Protein AF-A0A960PIX2-F1 (afdb_monomer_lite)

pLDDT: mean 78.88, std 12.8, range [43.94, 97.06]

Sequence (157 aa):
MIGVEVRTVVVGHRVVEIEMGVDDRPHSLGLSVRIDGDKRWSSEEPGWRDIAVGVDEGLFVWSLELRGVVLRSPDDGACSIDSDEDIVVAFRADPGWLLACETSLRLVRGDAELSRLELPDVIEDAHWAGESLLVRCANGMSVRVAVEAGGLEALPG

Radius of gyration: 16.17 Å; chains: 1; bounding box: 39×35×44 Å

Foldseek 3Di:
DFDWDWDWDDEDPKIKIWIWGLDPDQAWIKIWIDIPNHTQDIDIDRNNDDFDADQYPQGWGWGDDV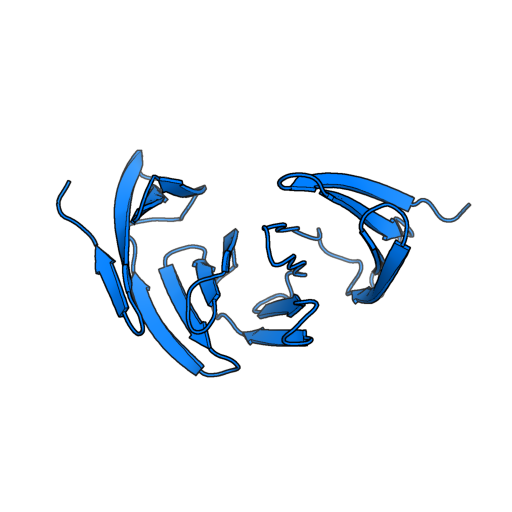FWTWTAGSVPGTAIEGHPFAFPDKDDDPPDIWTDGQFKIFDDHRHDTLEIDGHPAGWPDWDDDDQWIWTAHPVRDIWTWHDDNRYIDTDDD

Structure (mmCIF, N/CA/C/O backbone):
data_AF-A0A960PIX2-F1
#
_entry.id   AF-A0A960PIX2-F1
#
loop_
_atom_site.group_PDB
_atom_site.id
_atom_site.type_symbol
_atom_site.label_atom_id
_atom_site.label_alt_id
_atom_site.label_comp_id
_atom_site.label_asym_id
_atom_site.label_entity_id
_atom_site.label_seq_id
_atom_site.pdbx_PDB_ins_code
_atom_site.Cartn_x
_atom_site.Cartn_y
_atom_site.Cartn_z
_atom_site.occupancy
_atom_site.B_iso_or_equiv
_atom_site.auth_seq_id
_atom_site.auth_comp_id
_atom_site.auth_asym_id
_atom_site.auth_atom_id
_atom_site.pdbx_PDB_model_num
ATOM 1 N N . MET A 1 1 ? 24.025 -11.011 -21.783 1.00 43.94 1 MET A N 1
ATOM 2 C CA . MET A 1 1 ? 23.083 -11.856 -21.025 1.00 43.94 1 MET A CA 1
ATOM 3 C C . MET A 1 1 ? 22.218 -10.865 -20.282 1.00 43.94 1 MET A C 1
ATOM 5 O O . MET A 1 1 ? 22.794 -10.090 -19.533 1.00 43.94 1 MET A O 1
ATOM 9 N N . ILE A 1 2 ? 20.930 -10.773 -20.614 1.00 55.66 2 ILE A N 1
ATOM 10 C CA . ILE A 1 2 ? 19.996 -9.899 -19.892 1.00 55.66 2 ILE A CA 1
ATOM 11 C C . ILE A 1 2 ? 19.885 -10.513 -18.505 1.00 55.66 2 ILE A C 1
ATOM 13 O O . ILE A 1 2 ? 19.511 -11.683 -18.394 1.00 55.66 2 ILE A O 1
ATOM 17 N N . GLY A 1 3 ? 20.349 -9.804 -17.483 1.00 69.69 3 GLY A N 1
ATOM 18 C CA . GLY A 1 3 ? 20.186 -10.297 -16.125 1.00 69.69 3 GLY A CA 1
ATOM 19 C C . GLY A 1 3 ? 18.714 -10.174 -15.748 1.00 69.69 3 GLY A C 1
ATOM 20 O O . GLY A 1 3 ? 18.042 -9.229 -16.154 1.00 69.69 3 GLY A O 1
ATOM 21 N N . VAL A 1 4 ? 18.206 -11.121 -14.972 1.00 78.06 4 VAL A N 1
ATOM 22 C CA . VAL A 1 4 ? 16.859 -11.044 -14.404 1.00 78.06 4 VAL A CA 1
ATOM 23 C C . VAL A 1 4 ? 16.981 -11.326 -12.915 1.00 78.06 4 VAL A C 1
ATOM 25 O O . VAL A 1 4 ? 17.609 -12.311 -12.527 1.00 78.06 4 VAL A O 1
ATOM 28 N N . GLU A 1 5 ? 16.405 -10.461 -12.090 1.00 81.62 5 GLU A N 1
ATOM 29 C CA . GLU A 1 5 ? 16.149 -10.741 -10.681 1.00 81.62 5 GLU A CA 1
ATOM 30 C C . GLU A 1 5 ? 14.758 -11.364 -10.573 1.00 81.62 5 GLU A C 1
ATOM 32 O O . GLU A 1 5 ? 13.798 -10.852 -11.149 1.00 81.62 5 GLU A O 1
ATOM 37 N N . VAL A 1 6 ? 14.646 -12.476 -9.849 1.00 81.94 6 VAL A N 1
ATOM 38 C CA . VAL A 1 6 ? 13.359 -13.120 -9.579 1.00 81.94 6 VAL A CA 1
ATOM 39 C C . VAL A 1 6 ? 13.074 -13.025 -8.094 1.00 81.94 6 VAL A C 1
ATOM 41 O O . VAL A 1 6 ? 13.848 -13.522 -7.276 1.00 81.94 6 VAL A O 1
ATOM 44 N N . ARG A 1 7 ? 11.944 -12.410 -7.751 1.00 80.12 7 ARG A N 1
ATOM 45 C CA . ARG A 1 7 ? 11.384 -12.438 -6.400 1.00 80.12 7 ARG A CA 1
ATOM 46 C C . ARG A 1 7 ? 10.225 -13.421 -6.366 1.00 80.12 7 ARG A C 1
ATOM 48 O O . ARG A 1 7 ? 9.339 -13.366 -7.216 1.00 80.12 7 ARG A O 1
ATOM 55 N N . THR A 1 8 ? 10.231 -14.310 -5.379 1.00 79.31 8 THR A N 1
ATOM 56 C CA . THR A 1 8 ? 9.167 -15.298 -5.178 1.00 79.31 8 THR A CA 1
ATOM 57 C C . THR A 1 8 ? 8.426 -14.978 -3.894 1.00 79.31 8 THR A C 1
ATOM 59 O O . THR A 1 8 ? 9.038 -14.882 -2.831 1.00 79.31 8 THR A O 1
ATOM 62 N N . VAL A 1 9 ? 7.108 -14.844 -3.989 1.00 72.56 9 VAL A N 1
ATOM 63 C CA . VAL A 1 9 ? 6.224 -14.611 -2.848 1.00 72.56 9 VAL A CA 1
ATOM 64 C C . VAL A 1 9 ? 5.159 -15.698 -2.830 1.00 72.56 9 VAL A C 1
ATOM 66 O O . VAL A 1 9 ? 4.566 -16.013 -3.858 1.00 72.56 9 VAL A O 1
ATOM 69 N N . VAL A 1 10 ? 4.925 -16.295 -1.665 1.00 71.75 10 VAL A N 1
ATOM 70 C CA . VAL A 1 10 ? 3.886 -17.314 -1.480 1.00 71.75 10 VAL A CA 1
ATOM 71 C C . VAL A 1 10 ? 2.731 -16.683 -0.719 1.00 71.75 10 VAL A C 1
ATOM 73 O O . VAL A 1 10 ? 2.932 -16.192 0.390 1.00 7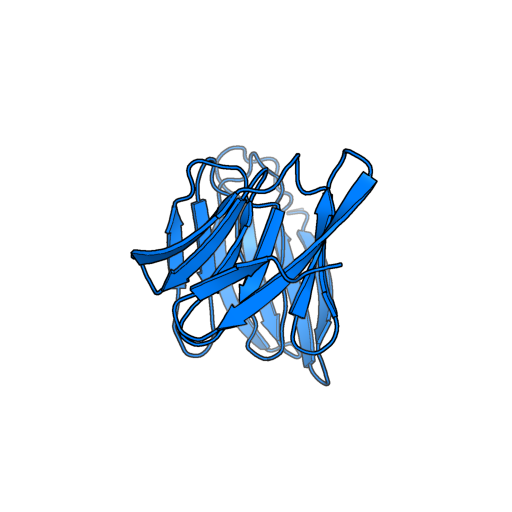1.75 10 VAL A O 1
ATOM 76 N N . VAL A 1 11 ? 1.533 -16.705 -1.303 1.00 70.00 11 VAL A N 1
ATOM 77 C CA . VAL A 1 11 ? 0.311 -16.177 -0.679 1.00 70.00 11 VAL A CA 1
ATOM 78 C C . VAL A 1 11 ? -0.767 -17.246 -0.684 1.00 70.00 11 VAL A C 1
ATOM 80 O O . VAL A 1 11 ? -1.189 -17.729 -1.736 1.00 70.00 11 VAL A O 1
ATOM 83 N N . GLY A 1 12 ? -1.187 -17.655 0.513 1.00 74.62 12 GLY A N 1
ATOM 84 C CA . GLY A 1 12 ? -2.080 -18.792 0.697 1.00 74.62 12 GLY A CA 1
ATOM 85 C C . GLY A 1 12 ? -1.506 -20.060 0.056 1.00 74.62 12 GLY A C 1
ATOM 86 O O . GLY A 1 12 ? -0.514 -20.614 0.523 1.00 74.62 12 GLY A O 1
ATOM 87 N N . HIS A 1 13 ? -2.141 -20.515 -1.026 1.00 78.69 13 HIS A N 1
ATOM 88 C CA . HIS A 1 13 ? -1.750 -21.698 -1.805 1.00 78.69 13 HIS A CA 1
ATOM 89 C C . HIS A 1 13 ? -1.159 -21.352 -3.183 1.00 78.69 13 HIS A C 1
ATOM 91 O O . HIS A 1 13 ? -1.037 -22.236 -4.031 1.00 78.69 13 HIS A O 1
ATOM 97 N N . ARG A 1 14 ? -0.849 -20.075 -3.425 1.00 73.69 14 ARG A N 1
ATOM 98 C CA . ARG A 1 14 ? -0.374 -19.554 -4.708 1.00 73.69 14 ARG A CA 1
ATOM 99 C C . ARG A 1 14 ? 1.092 -19.163 -4.619 1.00 73.69 14 ARG A C 1
ATOM 101 O O . ARG A 1 14 ? 1.532 -18.606 -3.612 1.00 73.69 14 ARG A O 1
ATOM 108 N N . VAL A 1 15 ? 1.831 -19.422 -5.692 1.00 78.19 15 VAL A N 1
ATOM 109 C CA . VAL A 1 15 ? 3.214 -18.969 -5.861 1.00 78.19 15 VAL A CA 1
ATOM 110 C C . VAL A 1 15 ? 3.229 -17.828 -6.861 1.00 78.19 15 VAL A C 1
ATOM 112 O O . VAL A 1 15 ? 2.780 -17.982 -7.993 1.00 78.19 15 VAL A O 1
ATOM 115 N N . VAL A 1 16 ? 3.756 -16.685 -6.447 1.00 75.56 16 VAL A N 1
ATOM 116 C CA . VAL A 1 16 ? 3.894 -15.498 -7.283 1.00 75.56 16 VAL A CA 1
ATOM 117 C C . VAL A 1 16 ? 5.364 -15.283 -7.580 1.00 75.56 16 VAL A C 1
ATOM 119 O O . VAL A 1 16 ? 6.175 -15.122 -6.670 1.00 75.56 16 VAL A O 1
ATOM 122 N N . GLU A 1 17 ? 5.705 -15.279 -8.861 1.00 80.56 17 GLU A N 1
ATOM 123 C CA . GLU A 1 17 ? 7.056 -15.013 -9.342 1.00 80.56 17 GLU A CA 1
ATOM 124 C C . GLU A 1 17 ? 7.072 -13.668 -10.058 1.00 80.56 17 GLU A C 1
ATOM 126 O O . GLU A 1 17 ? 6.288 -13.427 -10.981 1.00 80.56 17 GLU A O 1
ATOM 131 N N . ILE A 1 18 ? 7.972 -12.792 -9.630 1.00 78.81 18 ILE A N 1
ATOM 132 C CA . ILE A 1 18 ? 8.121 -11.443 -10.161 1.00 78.81 18 ILE A CA 1
ATOM 133 C C . ILE A 1 18 ? 9.520 -11.344 -10.728 1.00 78.81 18 ILE A C 1
ATOM 135 O O . ILE A 1 18 ? 10.508 -11.321 -9.997 1.00 78.81 18 ILE A O 1
ATOM 139 N N . GLU A 1 19 ? 9.582 -11.332 -12.050 1.00 84.25 19 GLU A N 1
ATOM 140 C CA . GLU A 1 19 ? 10.809 -11.186 -12.811 1.00 84.25 19 GLU A CA 1
ATOM 141 C C . GLU A 1 19 ? 11.022 -9.715 -13.148 1.00 84.25 19 GLU A C 1
ATOM 143 O O . GLU A 1 19 ? 10.149 -9.075 -13.739 1.00 84.25 19 GLU A O 1
ATOM 148 N N . MET A 1 20 ? 12.196 -9.200 -12.805 1.00 81.31 20 MET A N 1
ATOM 149 C CA . MET A 1 20 ? 12.624 -7.832 -13.073 1.00 81.31 20 MET A CA 1
ATOM 150 C C . MET A 1 20 ? 13.905 -7.875 -13.902 1.00 81.31 20 MET A C 1
ATOM 152 O O . MET A 1 20 ? 14.880 -8.522 -13.519 1.00 81.31 20 MET A O 1
ATOM 156 N N . GLY A 1 21 ? 13.912 -7.226 -15.062 1.00 78.31 21 GLY A N 1
ATOM 157 C CA . GLY A 1 21 ? 15.093 -7.187 -15.924 1.00 78.31 21 GLY A CA 1
ATOM 158 C C . GLY A 1 21 ? 16.180 -6.281 -15.348 1.00 78.31 21 GLY A C 1
ATOM 159 O O . GLY A 1 21 ? 16.044 -5.074 -15.411 1.00 78.31 21 GLY A O 1
ATOM 160 N N . VAL A 1 22 ? 17.301 -6.815 -14.871 1.00 71.12 22 VAL A N 1
ATOM 161 C CA . VAL A 1 22 ? 18.397 -6.011 -14.285 1.00 71.12 22 VAL A CA 1
ATOM 162 C C . VAL A 1 22 ? 19.353 -5.427 -15.335 1.00 71.12 22 VAL A C 1
ATOM 164 O O . VAL A 1 22 ? 20.547 -5.252 -15.092 1.00 71.12 22 VAL A O 1
ATOM 167 N N . ASP A 1 23 ? 18.847 -5.163 -16.538 1.00 69.44 23 ASP A N 1
ATOM 168 C CA . ASP A 1 23 ? 19.605 -4.420 -17.537 1.00 69.44 23 ASP A CA 1
ATOM 169 C C . ASP A 1 23 ? 19.808 -2.990 -17.017 1.00 69.44 23 ASP A C 1
ATOM 171 O O . ASP A 1 23 ? 18.841 -2.327 -16.654 1.00 69.44 23 ASP A O 1
ATOM 175 N N . ASP A 1 24 ? 21.051 -2.499 -17.023 1.00 58.56 24 ASP A N 1
ATOM 176 C CA . ASP A 1 24 ? 21.421 -1.137 -16.601 1.00 58.56 24 ASP A CA 1
ATOM 177 C C . ASP A 1 24 ? 20.967 -0.102 -17.651 1.00 58.56 24 ASP A C 1
ATOM 179 O O . ASP A 1 24 ? 21.753 0.531 -18.362 1.00 58.56 24 ASP A O 1
ATOM 183 N N . ARG A 1 25 ? 19.649 -0.026 -17.857 1.00 64.94 25 ARG A N 1
ATOM 184 C CA . ARG A 1 25 ? 18.983 0.928 -18.734 1.00 64.94 25 ARG A CA 1
ATOM 185 C C . ARG A 1 25 ? 18.242 1.917 -17.846 1.00 64.94 25 ARG A C 1
ATOM 187 O O . ARG A 1 25 ? 17.133 1.620 -17.406 1.00 64.94 25 ARG A O 1
ATOM 194 N N . PRO A 1 26 ? 18.766 3.140 -17.668 1.00 62.03 26 PRO A N 1
ATOM 195 C CA . PRO A 1 26 ? 18.151 4.133 -16.789 1.00 62.03 26 PRO A CA 1
ATOM 196 C C . PRO A 1 26 ? 16.756 4.584 -17.244 1.00 62.03 26 PRO A C 1
ATOM 198 O O . PRO A 1 26 ? 16.126 5.372 -16.557 1.00 62.03 26 PRO A O 1
ATOM 201 N N . HIS A 1 27 ? 16.254 4.127 -18.394 1.00 66.00 27 HIS A N 1
ATOM 202 C CA . HIS A 1 27 ? 14.950 4.520 -18.925 1.00 66.00 27 HIS A CA 1
ATOM 203 C C . HIS A 1 27 ? 13.893 3.413 -18.891 1.00 66.00 27 HIS A C 1
ATOM 205 O O . HIS A 1 27 ? 12.740 3.719 -19.165 1.00 66.00 27 HIS A O 1
ATOM 211 N N . SER A 1 28 ? 14.253 2.154 -18.609 1.00 70.00 28 SER A N 1
ATOM 212 C CA . SER A 1 28 ? 13.327 1.033 -18.815 1.00 70.00 28 SER A CA 1
ATOM 213 C C . SER A 1 28 ? 13.756 -0.222 -18.052 1.00 70.00 28 SER A C 1
ATOM 215 O O . SER A 1 28 ? 14.879 -0.696 -18.214 1.00 70.00 28 SER A O 1
ATOM 217 N N . LEU A 1 29 ? 12.838 -0.756 -17.252 1.00 75.50 29 LEU A N 1
ATOM 218 C CA . LEU A 1 29 ? 12.931 -1.968 -16.450 1.00 75.50 29 LEU A CA 1
ATOM 219 C C . LEU A 1 29 ? 11.714 -2.835 -16.767 1.00 75.50 29 LEU A C 1
ATOM 221 O O . LEU A 1 29 ? 10.572 -2.471 -16.500 1.00 75.50 29 LEU A O 1
ATOM 225 N N . GLY A 1 30 ? 11.955 -3.990 -17.383 1.00 78.69 30 GLY A N 1
ATOM 226 C CA . GLY A 1 30 ? 10.885 -4.934 -17.691 1.00 78.69 30 GLY A CA 1
ATOM 227 C C . GLY A 1 30 ? 10.445 -5.674 -16.434 1.00 78.69 30 GLY A C 1
ATOM 228 O O . GLY A 1 30 ? 11.277 -6.317 -15.795 1.00 78.69 30 GLY A O 1
ATOM 229 N N . LEU A 1 31 ? 9.151 -5.632 -16.123 1.00 78.81 31 LEU A N 1
ATOM 230 C CA . LEU A 1 31 ? 8.538 -6.389 -15.036 1.00 78.81 31 LEU A CA 1
ATOM 231 C C . LEU A 1 31 ? 7.585 -7.442 -15.612 1.00 78.81 31 LEU A C 1
ATOM 233 O O . LEU A 1 31 ? 6.741 -7.145 -16.458 1.00 78.81 31 LEU A O 1
ATOM 237 N N . SER A 1 32 ? 7.705 -8.693 -15.172 1.00 79.81 32 SER A N 1
ATOM 238 C CA . SER A 1 32 ? 6.810 -9.785 -15.565 1.00 79.81 32 SER A CA 1
ATOM 239 C C . SER A 1 32 ? 6.350 -10.552 -14.338 1.00 79.81 32 SER A C 1
ATOM 241 O O . SER A 1 32 ? 7.167 -10.991 -13.536 1.00 79.81 32 SER A O 1
ATOM 243 N N . VAL A 1 33 ? 5.039 -10.759 -14.225 1.00 78.31 33 VAL A N 1
ATOM 244 C CA . VAL A 1 33 ? 4.430 -11.447 -13.083 1.00 78.31 33 VAL A CA 1
ATOM 245 C C . VAL A 1 33 ? 3.814 -12.761 -13.541 1.00 78.31 33 VAL A C 1
ATOM 247 O O . VAL A 1 33 ? 3.006 -12.800 -14.480 1.00 78.31 33 VAL A O 1
ATOM 250 N N . ARG A 1 34 ? 4.202 -13.846 -12.869 1.00 80.75 34 ARG A N 1
ATOM 251 C CA . ARG A 1 34 ? 3.618 -15.180 -13.018 1.00 80.75 34 ARG A CA 1
ATOM 252 C C . ARG A 1 34 ? 2.930 -15.595 -11.727 1.00 80.75 34 ARG A C 1
ATOM 254 O O . ARG A 1 34 ? 3.409 -15.287 -10.641 1.00 80.75 34 ARG A O 1
ATOM 261 N N . ILE A 1 35 ? 1.819 -16.310 -11.865 1.00 80.75 35 ILE A N 1
ATOM 262 C CA . ILE A 1 35 ? 1.126 -16.961 -10.751 1.00 80.75 35 ILE A CA 1
ATOM 263 C C . ILE A 1 35 ? 1.052 -18.444 -11.070 1.00 80.75 35 ILE A C 1
ATOM 265 O O . ILE A 1 35 ? 0.512 -18.808 -12.113 1.00 80.75 35 ILE A O 1
ATOM 269 N N . ASP A 1 36 ? 1.589 -19.277 -10.185 1.00 83.56 36 ASP A N 1
ATOM 270 C CA . ASP A 1 36 ? 1.681 -20.730 -10.349 1.00 83.56 36 ASP A CA 1
ATOM 271 C C . ASP A 1 36 ? 2.309 -21.132 -11.699 1.00 83.56 36 ASP A C 1
ATOM 273 O O . ASP A 1 36 ? 1.900 -22.099 -12.337 1.00 83.56 36 ASP A O 1
ATOM 277 N N . GLY A 1 37 ? 3.295 -20.351 -12.155 1.00 81.44 37 GLY A N 1
ATOM 278 C CA . GLY A 1 37 ? 3.992 -20.534 -13.432 1.00 81.44 37 GLY A CA 1
ATOM 279 C C . GLY A 1 37 ? 3.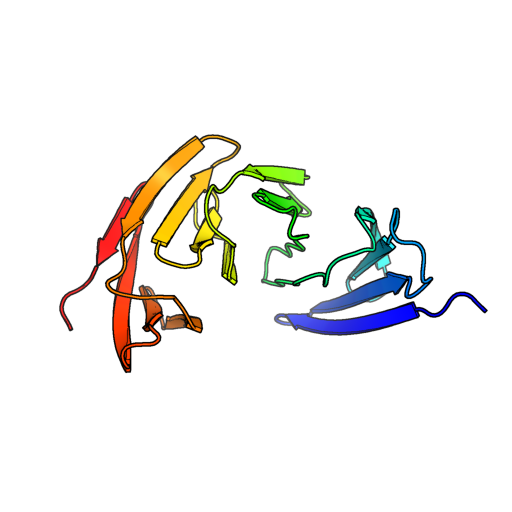307 -19.903 -14.654 1.00 81.44 37 GLY A C 1
ATOM 280 O O . GLY A 1 37 ? 3.963 -19.707 -15.680 1.00 81.44 37 GLY A O 1
ATOM 281 N N . ASP A 1 38 ? 2.036 -19.504 -14.558 1.00 80.25 38 ASP A N 1
ATOM 282 C CA . ASP A 1 38 ? 1.314 -18.863 -15.659 1.00 80.25 38 ASP A CA 1
ATOM 283 C C . ASP A 1 38 ? 1.585 -17.357 -15.700 1.00 80.25 38 ASP A C 1
ATOM 285 O O . ASP A 1 38 ? 1.305 -16.628 -14.743 1.00 80.25 38 ASP A O 1
ATOM 289 N N . LYS A 1 39 ? 2.082 -16.855 -16.839 1.00 80.81 39 LYS A N 1
ATOM 290 C CA . LYS A 1 39 ? 2.281 -15.413 -17.047 1.00 80.81 39 LYS A CA 1
ATOM 291 C C . LYS A 1 39 ? 0.936 -14.695 -17.048 1.00 80.81 39 LYS A C 1
ATOM 293 O O . LYS A 1 39 ? 0.109 -14.922 -17.929 1.00 80.81 39 LYS A O 1
ATOM 298 N N . ARG A 1 40 ? 0.751 -13.784 -16.093 1.00 79.00 40 ARG A N 1
ATOM 299 C CA . ARG A 1 40 ? -0.474 -12.987 -15.973 1.00 79.00 40 ARG A CA 1
ATOM 300 C C . ARG A 1 40 ? -0.353 -11.652 -16.687 1.00 79.00 40 ARG A C 1
ATOM 302 O O . ARG A 1 40 ? -1.198 -11.337 -17.518 1.00 79.00 40 ARG A O 1
ATOM 309 N N . TRP A 1 41 ? 0.712 -10.899 -16.429 1.00 72.75 41 TRP A N 1
ATOM 310 C CA . TRP A 1 41 ? 0.985 -9.656 -17.149 1.00 72.75 41 TRP A CA 1
ATOM 311 C C . TRP A 1 41 ? 2.478 -9.338 -17.187 1.00 72.75 41 TRP A C 1
ATOM 313 O O . TRP A 1 41 ? 3.301 -9.970 -16.524 1.00 72.75 41 TRP A O 1
ATOM 323 N N . SER A 1 42 ? 2.818 -8.345 -18.000 1.00 77.50 42 SER A N 1
ATOM 324 C CA . SER A 1 42 ? 4.113 -7.676 -17.969 1.00 77.50 42 SER A CA 1
ATOM 325 C C . SER A 1 42 ? 3.928 -6.181 -18.188 1.00 77.50 42 SER A C 1
ATOM 327 O O . SER A 1 42 ? 2.999 -5.784 -18.896 1.00 77.50 42 SER A O 1
ATOM 329 N N . SER A 1 43 ? 4.806 -5.378 -17.604 1.00 72.62 43 SER A N 1
ATOM 330 C CA . SER A 1 43 ? 4.873 -3.930 -17.785 1.00 72.62 43 SER A CA 1
ATOM 331 C C . SER A 1 43 ? 6.312 -3.476 -18.018 1.00 72.62 43 SER A C 1
ATOM 333 O O . SER A 1 43 ? 7.267 -4.237 -17.849 1.00 72.62 43 SER A O 1
ATOM 335 N N . GLU A 1 44 ? 6.437 -2.239 -18.480 1.00 76.75 44 GLU A N 1
ATOM 336 C CA . GLU A 1 44 ? 7.705 -1.540 -18.607 1.00 76.75 44 GLU A CA 1
ATOM 337 C C . GLU A 1 44 ? 7.683 -0.388 -17.605 1.00 76.75 44 GLU A C 1
ATOM 339 O O . GLU A 1 44 ? 6.795 0.459 -17.666 1.00 76.75 44 GLU A O 1
ATOM 344 N N . GLU A 1 45 ? 8.622 -0.411 -16.666 1.00 74.19 45 GLU A N 1
ATOM 345 C CA . GLU A 1 45 ? 8.745 0.542 -15.565 1.00 74.19 45 GLU A CA 1
ATOM 346 C C . GLU A 1 45 ? 10.006 1.404 -15.753 1.00 74.19 45 GLU A C 1
ATOM 348 O O . GLU A 1 45 ? 10.922 1.011 -16.481 1.00 74.19 45 GLU A O 1
ATOM 353 N N . PRO A 1 46 ? 10.130 2.569 -15.106 1.00 68.88 46 PRO A N 1
ATOM 354 C CA . PRO A 1 46 ? 11.367 3.345 -15.152 1.00 68.88 46 PRO A CA 1
ATOM 355 C C . PRO A 1 46 ? 12.526 2.626 -14.428 1.00 68.88 46 PRO A C 1
ATOM 357 O O . PRO A 1 46 ? 12.477 2.405 -13.224 1.00 68.88 46 PRO A O 1
ATOM 360 N N . GLY A 1 47 ? 13.609 2.292 -15.142 1.00 65.25 47 GLY A N 1
ATOM 361 C CA . GLY A 1 47 ? 14.698 1.447 -14.611 1.00 65.25 47 GLY A CA 1
ATOM 362 C C . GLY A 1 47 ? 15.751 2.109 -13.720 1.00 65.25 47 GLY A C 1
ATOM 363 O O . GLY A 1 47 ? 16.784 1.509 -13.448 1.00 65.25 47 GLY A O 1
ATOM 364 N N . TRP A 1 48 ? 15.526 3.344 -13.276 1.00 65.19 48 TRP A N 1
ATOM 365 C CA . TRP A 1 48 ? 16.464 4.101 -12.437 1.00 65.19 48 TRP A CA 1
ATOM 366 C C . TRP A 1 48 ? 16.114 4.067 -10.935 1.00 65.19 48 TRP A C 1
ATOM 368 O O . TRP A 1 48 ? 16.788 4.732 -10.145 1.00 65.19 48 TRP A O 1
ATOM 378 N N . ARG A 1 49 ? 15.077 3.316 -10.529 1.00 63.44 49 ARG A N 1
ATOM 379 C CA . ARG A 1 49 ? 14.635 3.155 -9.132 1.00 63.44 49 ARG A CA 1
ATOM 380 C C . ARG A 1 49 ? 14.294 1.709 -8.789 1.00 63.44 49 ARG A C 1
ATOM 382 O O . ARG A 1 49 ? 13.941 0.920 -9.661 1.00 63.44 49 ARG A O 1
ATOM 389 N N . ASP A 1 50 ? 14.371 1.406 -7.496 1.00 61.81 50 ASP A N 1
ATOM 390 C CA . ASP A 1 50 ? 13.975 0.113 -6.949 1.00 61.81 50 ASP A CA 1
ATOM 391 C C . ASP A 1 50 ? 12.462 -0.098 -7.071 1.00 61.81 50 ASP A C 1
ATOM 393 O O . ASP A 1 50 ? 11.658 0.785 -6.765 1.00 61.81 50 ASP A O 1
ATOM 397 N N . ILE A 1 51 ? 12.073 -1.306 -7.480 1.00 66.81 51 ILE A N 1
ATOM 398 C CA . ILE A 1 51 ? 10.677 -1.741 -7.490 1.00 66.81 51 ILE A CA 1
ATOM 399 C C . ILE A 1 51 ? 10.335 -2.334 -6.118 1.00 66.81 51 ILE A C 1
ATOM 401 O O . ILE A 1 51 ? 10.909 -3.345 -5.686 1.00 66.81 51 ILE A O 1
ATOM 405 N N . ALA A 1 52 ? 9.374 -1.709 -5.440 1.00 64.94 52 ALA A N 1
ATOM 406 C CA . ALA A 1 52 ? 8.680 -2.302 -4.302 1.00 64.94 52 ALA A CA 1
ATOM 407 C C . ALA A 1 52 ? 7.646 -3.317 -4.804 1.00 64.94 52 ALA A C 1
ATOM 409 O O . ALA A 1 52 ? 7.156 -3.211 -5.914 1.00 64.94 52 ALA A O 1
ATOM 410 N N . VAL A 1 53 ? 7.314 -4.332 -4.015 1.00 66.38 53 VAL A N 1
ATOM 411 C CA . VAL A 1 53 ? 6.326 -5.340 -4.412 1.00 66.38 53 VAL A CA 1
ATOM 412 C C . VAL A 1 53 ? 5.433 -5.647 -3.220 1.00 66.38 53 VAL A C 1
ATOM 414 O O . VAL A 1 53 ? 5.938 -6.080 -2.186 1.00 66.38 53 VAL A O 1
ATOM 417 N N . GLY A 1 54 ? 4.119 -5.515 -3.401 1.00 61.06 54 GLY A N 1
ATOM 418 C CA . GLY A 1 54 ? 3.107 -6.128 -2.541 1.00 61.06 54 GLY A CA 1
ATOM 419 C C . GLY A 1 54 ? 2.491 -7.364 -3.194 1.00 61.06 54 GLY A C 1
ATOM 420 O O . GLY A 1 54 ? 2.469 -7.490 -4.415 1.00 61.06 54 GLY A O 1
ATOM 421 N N . VAL A 1 55 ? 2.023 -8.314 -2.386 1.00 65.38 55 VAL A N 1
ATOM 422 C CA . VAL A 1 55 ? 1.309 -9.517 -2.839 1.00 65.38 55 VAL A CA 1
ATOM 423 C C . VAL A 1 55 ? 0.293 -9.873 -1.752 1.00 65.38 55 VAL A C 1
ATOM 425 O O . VAL A 1 55 ? 0.668 -9.978 -0.589 1.00 65.38 55 VAL A O 1
ATOM 428 N N . ASP A 1 56 ? -0.974 -10.050 -2.122 1.00 67.06 56 ASP A N 1
ATOM 429 C CA . ASP A 1 56 ? -2.067 -10.433 -1.213 1.00 67.06 56 ASP A CA 1
ATOM 430 C C . ASP A 1 56 ? -3.030 -11.411 -1.922 1.00 67.06 56 ASP A C 1
ATOM 432 O O . ASP A 1 56 ? -2.817 -11.720 -3.097 1.00 67.06 56 ASP A O 1
ATOM 436 N N . GLU A 1 57 ? -4.061 -11.935 -1.243 1.00 61.19 57 GLU A N 1
ATOM 437 C CA . GLU A 1 57 ? -5.004 -12.941 -1.775 1.00 61.19 57 GLU A CA 1
ATOM 438 C C . GLU A 1 57 ? -5.727 -12.487 -3.067 1.00 61.19 57 GLU A C 1
ATOM 440 O O . GLU A 1 57 ? -6.167 -13.332 -3.846 1.00 61.19 57 GLU A O 1
ATOM 445 N N . GLY A 1 58 ? -5.768 -11.174 -3.351 1.00 57.03 58 GLY A N 1
ATOM 446 C CA . GLY A 1 58 ? -6.250 -10.563 -4.607 1.00 57.03 58 GLY A CA 1
ATOM 447 C C . GLY A 1 58 ? -5.165 -10.068 -5.588 1.00 57.03 58 GLY A C 1
ATOM 448 O O . GLY A 1 58 ? -5.495 -9.351 -6.527 1.00 57.03 58 GLY A O 1
ATOM 449 N N . LEU A 1 59 ? -3.900 -10.431 -5.340 1.00 56.50 59 LEU A N 1
ATOM 450 C CA . LEU A 1 59 ? -2.624 -10.088 -5.993 1.00 56.50 59 LEU A CA 1
ATOM 451 C C . LEU A 1 59 ? -2.465 -8.685 -6.598 1.00 56.50 59 LEU A C 1
ATOM 453 O O . LEU A 1 59 ? -3.043 -8.386 -7.636 1.00 56.50 59 LEU A O 1
ATOM 457 N N . PHE A 1 60 ? -1.530 -7.891 -6.057 1.00 59.31 60 PHE A N 1
ATOM 458 C CA . PHE A 1 60 ? -1.319 -6.516 -6.511 1.00 59.31 60 PHE A CA 1
ATOM 459 C C . PHE A 1 60 ? 0.137 -6.078 -6.472 1.00 59.31 60 PHE A C 1
ATOM 461 O O . PHE A 1 60 ? 0.669 -5.796 -5.409 1.00 59.31 60 PHE A O 1
ATOM 468 N N . VAL A 1 61 ? 0.766 -5.964 -7.640 1.00 56.25 61 VAL A N 1
ATOM 469 C CA . VAL A 1 61 ? 2.125 -5.414 -7.761 1.00 56.25 61 VAL A CA 1
ATOM 470 C C . VAL A 1 61 ? 2.031 -3.911 -7.978 1.00 56.25 61 VAL A C 1
ATOM 472 O O . VAL A 1 61 ? 1.203 -3.488 -8.787 1.00 56.25 61 VAL A O 1
ATOM 475 N N . TRP A 1 62 ? 2.877 -3.131 -7.300 1.00 62.84 62 TRP A N 1
ATOM 476 C CA . TRP A 1 62 ? 3.055 -1.711 -7.589 1.00 62.84 62 TRP A CA 1
ATOM 477 C C . TRP A 1 62 ? 4.489 -1.345 -7.923 1.00 62.84 62 TRP A C 1
ATOM 479 O O . TRP A 1 62 ? 5.421 -1.995 -7.491 1.00 62.84 62 TRP A O 1
ATOM 489 N N . SER A 1 63 ? 4.649 -0.283 -8.697 1.00 58.19 63 SER A N 1
ATOM 490 C CA . SER A 1 63 ? 5.920 0.372 -8.987 1.00 58.19 63 SER A CA 1
ATOM 491 C C . SER A 1 63 ? 5.858 1.763 -8.363 1.00 58.19 63 SER A C 1
ATOM 493 O O . SER A 1 63 ? 4.808 2.403 -8.437 1.00 58.19 63 SER A O 1
ATOM 495 N N . LEU A 1 64 ? 6.929 2.199 -7.699 1.00 56.44 64 LEU A N 1
ATOM 496 C CA . LEU A 1 64 ? 7.022 3.547 -7.140 1.00 56.44 64 LEU A CA 1
ATOM 497 C C . LEU A 1 64 ? 7.486 4.501 -8.243 1.00 56.44 64 LEU A C 1
ATOM 499 O O . LEU A 1 64 ? 8.684 4.625 -8.510 1.00 56.44 64 LEU A O 1
ATOM 503 N N . GLU A 1 65 ? 6.550 5.216 -8.863 1.00 55.97 65 GLU A N 1
ATOM 504 C CA . GLU A 1 65 ? 6.902 6.477 -9.512 1.00 55.97 65 GLU A CA 1
ATOM 505 C C . GLU A 1 65 ? 7.109 7.541 -8.428 1.00 55.97 65 GLU A C 1
ATOM 507 O O . GLU A 1 65 ? 6.599 7.410 -7.319 1.00 55.97 65 GLU A O 1
ATOM 512 N N . LEU A 1 66 ? 7.871 8.600 -8.728 1.00 50.00 66 LEU A N 1
ATOM 513 C CA . LEU A 1 66 ? 8.297 9.656 -7.789 1.00 50.00 66 LEU A CA 1
ATOM 514 C C . LEU A 1 66 ? 7.210 10.199 -6.847 1.00 50.00 66 LEU A C 1
ATOM 516 O O . LEU A 1 66 ? 7.577 10.842 -5.869 1.00 50.00 66 LEU A O 1
ATOM 520 N N . ARG A 1 67 ? 5.931 9.998 -7.187 1.00 54.88 67 ARG A N 1
ATOM 521 C CA . ARG A 1 67 ? 4.718 10.433 -6.490 1.00 54.88 67 ARG A CA 1
ATOM 522 C C . ARG A 1 67 ? 3.507 9.554 -6.833 1.00 54.88 67 ARG A C 1
ATOM 524 O O . ARG A 1 67 ? 2.406 10.076 -6.939 1.00 54.88 67 ARG A O 1
ATOM 531 N N . GLY A 1 68 ? 3.681 8.261 -7.109 1.00 57.22 68 GLY A N 1
ATOM 532 C CA . GLY A 1 68 ? 2.550 7.435 -7.539 1.00 57.22 68 GLY A CA 1
ATOM 533 C C . GLY A 1 68 ? 2.808 5.934 -7.553 1.00 57.22 68 GLY A C 1
ATOM 534 O O . GLY A 1 68 ? 3.950 5.481 -7.581 1.00 57.22 68 GLY A O 1
ATOM 535 N N . VAL A 1 69 ? 1.723 5.165 -7.506 1.00 63.59 69 VAL A N 1
ATOM 536 C CA . VAL A 1 69 ? 1.708 3.702 -7.445 1.00 63.59 69 VAL A CA 1
ATOM 537 C C . VAL A 1 69 ? 0.699 3.164 -8.453 1.00 63.59 69 VAL A C 1
ATOM 539 O O . VAL A 1 69 ? -0.483 3.505 -8.421 1.00 63.59 69 VAL A O 1
ATOM 542 N N . VAL A 1 70 ? 1.160 2.276 -9.336 1.00 65.69 70 VAL A N 1
ATOM 543 C CA . VAL A 1 70 ? 0.287 1.527 -10.251 1.00 65.69 70 VAL A CA 1
ATOM 544 C C . VAL A 1 70 ? -0.116 0.210 -9.600 1.00 65.69 70 VAL A C 1
ATOM 546 O O . VAL A 1 70 ? 0.657 -0.738 -9.614 1.00 65.69 70 VAL A O 1
ATOM 549 N N . LEU A 1 71 ? -1.328 0.122 -9.058 1.00 65.19 71 LEU A N 1
ATOM 550 C CA . LEU A 1 71 ? -1.871 -1.100 -8.461 1.00 65.19 71 LEU A CA 1
ATOM 551 C C . LEU A 1 71 ? -2.571 -1.926 -9.533 1.00 65.19 71 LEU A C 1
ATOM 553 O O . LEU A 1 71 ? -3.490 -1.449 -10.199 1.00 65.19 71 LEU A O 1
ATOM 557 N N . ARG A 1 72 ? -2.136 -3.175 -9.710 1.00 64.31 72 ARG A N 1
ATOM 558 C CA . ARG A 1 72 ? -2.717 -4.092 -10.700 1.00 64.31 72 ARG A CA 1
ATOM 559 C C . ARG A 1 72 ? -3.372 -5.278 -10.026 1.00 64.31 72 ARG A C 1
ATOM 561 O O . ARG A 1 72 ? -2.660 -6.128 -9.516 1.00 64.31 72 ARG A O 1
ATOM 568 N N . SER A 1 73 ? -4.695 -5.354 -10.091 1.00 61.62 73 SER A N 1
ATOM 569 C CA . SER A 1 73 ? -5.451 -6.546 -9.702 1.00 61.62 73 SER A CA 1
ATOM 570 C C . SER A 1 73 ? -5.770 -7.408 -10.924 1.00 61.62 73 SER A C 1
ATOM 572 O O . SER A 1 73 ? -6.027 -6.845 -11.993 1.00 61.62 73 SER A O 1
ATOM 574 N N . PRO A 1 74 ? -5.848 -8.745 -10.796 1.00 59.09 74 PRO A N 1
ATOM 575 C CA . PRO A 1 74 ? -6.418 -9.600 -11.831 1.00 59.09 74 PRO A CA 1
ATOM 576 C C . PRO A 1 74 ? -7.856 -9.212 -12.201 1.00 59.09 74 PRO A C 1
ATOM 578 O O . PRO A 1 74 ? -8.215 -9.320 -13.372 1.00 59.09 74 PRO A O 1
ATOM 581 N N . ASP A 1 75 ? -8.644 -8.749 -11.225 1.00 62.03 75 ASP A N 1
ATOM 582 C CA . ASP A 1 75 ? -10.087 -8.533 -11.386 1.00 62.03 75 ASP A CA 1
ATOM 583 C C . ASP A 1 75 ? -10.443 -7.072 -11.719 1.00 62.03 75 ASP A C 1
ATOM 585 O O . ASP A 1 75 ? -11.347 -6.824 -12.516 1.00 62.03 75 ASP A O 1
ATOM 589 N N . ASP A 1 76 ? -9.691 -6.107 -11.176 1.00 59.28 76 ASP A N 1
ATOM 590 C CA . ASP A 1 76 ? -9.979 -4.664 -11.300 1.00 59.28 76 ASP A CA 1
ATOM 591 C C . ASP A 1 76 ? -9.091 -3.924 -12.325 1.00 59.28 76 ASP A C 1
ATOM 593 O O . ASP A 1 76 ? -9.259 -2.726 -12.559 1.00 59.28 76 ASP A O 1
ATOM 597 N N . GLY A 1 77 ? -8.142 -4.616 -12.965 1.00 63.34 77 GLY A N 1
ATOM 598 C CA . GLY A 1 77 ? -7.204 -4.000 -13.905 1.00 63.34 77 GLY A CA 1
ATOM 599 C C . GLY A 1 77 ? -6.138 -3.134 -13.221 1.00 63.34 77 GLY A C 1
ATOM 600 O O . GLY A 1 77 ? -5.818 -3.320 -12.046 1.00 63.34 77 GLY A O 1
ATOM 601 N N . ALA A 1 78 ? -5.523 -2.230 -13.989 1.00 65.38 78 ALA A N 1
ATOM 602 C CA . ALA A 1 78 ? -4.491 -1.318 -13.496 1.00 65.38 78 ALA A CA 1
ATOM 603 C C . ALA A 1 78 ? -5.110 0.016 -13.058 1.00 65.38 78 ALA A C 1
ATOM 605 O O . ALA A 1 78 ? -5.798 0.663 -13.848 1.00 65.38 78 ALA A O 1
ATOM 606 N N . CYS A 1 79 ? -4.814 0.444 -11.836 1.00 66.88 79 CYS A N 1
ATOM 607 C CA . CYS A 1 79 ? -5.156 1.752 -11.293 1.00 66.88 79 CYS A CA 1
ATOM 608 C C . CYS A 1 79 ? -3.863 2.502 -10.973 1.00 66.88 79 CYS A C 1
ATOM 610 O O . CYS A 1 79 ? -3.001 1.947 -10.300 1.00 66.88 79 CYS A O 1
ATOM 612 N N . SER A 1 80 ? -3.727 3.744 -11.434 1.00 71.56 80 SER A N 1
ATOM 613 C CA . SER A 1 80 ? -2.650 4.633 -10.985 1.00 71.56 80 SER A CA 1
ATOM 614 C C . SER A 1 80 ? -3.188 5.490 -9.854 1.00 71.56 80 SER A C 1
ATOM 616 O O . SER A 1 80 ? -4.240 6.105 -10.018 1.00 71.56 80 SER A O 1
ATOM 618 N N . ILE A 1 81 ? -2.495 5.512 -8.723 1.00 74.62 81 ILE A N 1
ATOM 619 C CA . ILE A 1 81 ? -2.791 6.427 -7.627 1.00 74.62 81 ILE A CA 1
ATOM 620 C C . ILE A 1 81 ? -1.592 7.334 -7.436 1.00 74.62 81 ILE A C 1
ATOM 622 O O . ILE A 1 81 ? -0.494 6.849 -7.170 1.00 74.62 81 ILE A O 1
ATOM 626 N N . ASP A 1 82 ? -1.828 8.636 -7.525 1.00 74.88 82 ASP A N 1
ATOM 627 C CA . ASP A 1 82 ? -0.824 9.641 -7.211 1.00 74.88 82 ASP A CA 1
ATOM 628 C C . ASP A 1 82 ? -0.840 9.948 -5.703 1.00 74.88 82 ASP A C 1
ATOM 630 O O . ASP A 1 82 ? -1.893 10.031 -5.070 1.00 74.88 82 ASP A O 1
ATOM 634 N N . SER A 1 83 ? 0.342 10.131 -5.126 1.00 78.62 83 SER A N 1
ATOM 635 C CA . SER A 1 83 ? 0.584 10.523 -3.741 1.00 78.62 83 SER A CA 1
ATOM 636 C C . SER A 1 83 ? 1.670 11.592 -3.709 1.00 78.62 83 SER A C 1
ATOM 638 O O . SER A 1 83 ? 2.730 11.451 -4.309 1.00 78.62 83 SER A O 1
ATOM 640 N N . ASP A 1 84 ? 1.433 12.677 -2.981 1.00 83.94 84 ASP A N 1
ATOM 641 C CA . ASP A 1 84 ? 2.434 13.712 -2.707 1.00 83.94 84 ASP A CA 1
ATOM 642 C C . ASP A 1 84 ? 3.497 13.282 -1.679 1.00 83.94 84 ASP A C 1
ATOM 644 O O . ASP A 1 84 ? 4.465 14.014 -1.480 1.00 83.94 84 ASP A O 1
ATOM 648 N N . GLU A 1 85 ? 3.345 12.094 -1.090 1.00 82.81 85 GLU A N 1
ATOM 649 C CA . GLU A 1 85 ? 4.305 11.433 -0.199 1.00 82.81 85 GLU A CA 1
ATOM 650 C C . GLU A 1 85 ? 4.818 10.121 -0.804 1.00 82.81 85 GLU A C 1
ATOM 652 O O . GLU A 1 85 ? 4.107 9.463 -1.575 1.00 82.81 85 GLU A O 1
ATOM 657 N N . ASP A 1 86 ? 6.019 9.709 -0.396 1.00 81.00 86 ASP A N 1
ATOM 658 C CA . ASP A 1 86 ? 6.555 8.392 -0.736 1.00 81.00 86 ASP A CA 1
ATOM 659 C C . ASP A 1 86 ? 5.661 7.295 -0.137 1.00 81.00 86 ASP A C 1
ATOM 661 O O . ASP A 1 86 ? 5.265 7.365 1.025 1.00 81.00 86 ASP A O 1
ATOM 665 N N . ILE A 1 87 ? 5.315 6.279 -0.930 1.00 80.19 87 ILE A N 1
ATOM 666 C CA . ILE A 1 87 ? 4.477 5.163 -0.475 1.00 80.19 87 ILE A CA 1
ATOM 667 C C . ILE A 1 87 ? 5.376 4.063 0.094 1.00 80.19 87 ILE A C 1
ATOM 669 O O . ILE A 1 87 ? 6.214 3.505 -0.612 1.00 80.19 87 ILE A O 1
ATOM 673 N N . VAL A 1 88 ? 5.177 3.736 1.370 1.00 79.75 88 VAL A N 1
ATOM 674 C CA . VAL A 1 88 ? 5.901 2.684 2.095 1.00 79.75 88 VAL A CA 1
ATOM 6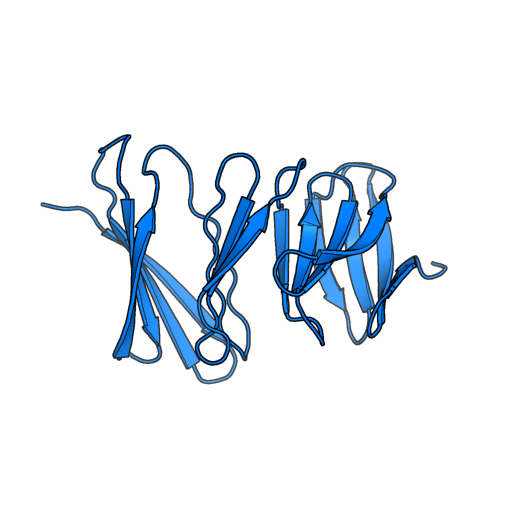75 C C . VAL A 1 88 ? 5.313 1.314 1.761 1.00 79.75 88 VAL A C 1
ATOM 677 O O . VAL A 1 88 ? 6.035 0.397 1.371 1.00 79.75 88 VAL A O 1
ATOM 680 N N . VAL A 1 89 ? 3.991 1.167 1.888 1.00 79.19 89 VAL A N 1
ATOM 681 C CA . VAL A 1 89 ? 3.276 -0.086 1.610 1.00 79.19 89 VAL A CA 1
ATOM 682 C C . VAL A 1 89 ? 1.811 0.188 1.271 1.00 79.19 89 VAL A C 1
ATOM 684 O O . VAL A 1 89 ? 1.233 1.153 1.755 1.00 79.19 89 VAL A O 1
ATOM 687 N N . ALA A 1 90 ? 1.190 -0.650 0.444 1.00 82.06 90 ALA A N 1
ATOM 688 C CA . ALA A 1 90 ? -0.234 -0.588 0.135 1.00 82.06 90 ALA A CA 1
ATOM 689 C C . ALA A 1 90 ? -0.947 -1.915 0.445 1.00 82.06 90 ALA A C 1
ATOM 691 O O . ALA A 1 90 ? -0.383 -2.998 0.287 1.00 82.06 90 ALA A O 1
ATOM 692 N N . PHE A 1 91 ? -2.213 -1.824 0.848 1.00 82.94 91 PHE A N 1
ATOM 693 C CA . PHE A 1 91 ? -3.085 -2.947 1.183 1.00 82.94 91 PHE A CA 1
ATOM 694 C C . PHE A 1 91 ? -4.390 -2.862 0.408 1.00 82.94 91 PHE A C 1
ATOM 696 O O . PHE A 1 91 ? -4.936 -1.773 0.199 1.00 82.94 91 PHE A O 1
ATOM 703 N N . ARG A 1 92 ? -4.948 -4.021 0.055 1.00 80.62 92 ARG A N 1
ATOM 704 C CA . ARG A 1 92 ? -6.330 -4.073 -0.404 1.00 80.62 92 ARG A CA 1
ATOM 705 C C . ARG A 1 92 ? -7.252 -3.777 0.780 1.00 80.62 92 ARG A C 1
ATOM 707 O O . ARG A 1 92 ? -7.105 -4.370 1.843 1.00 80.62 92 ARG A O 1
ATOM 714 N N . ALA A 1 93 ? -8.199 -2.867 0.590 1.00 82.56 93 ALA A N 1
ATOM 715 C CA . ALA A 1 93 ? -9.236 -2.548 1.569 1.00 82.56 93 ALA A CA 1
ATOM 716 C C . ALA A 1 93 ? -10.542 -2.314 0.810 1.00 82.56 93 ALA A C 1
ATOM 718 O O . ALA A 1 93 ? -10.516 -1.653 -0.215 1.00 82.56 93 ALA A O 1
ATOM 719 N N . ASP A 1 94 ? -11.685 -2.833 1.246 1.00 81.25 94 ASP A N 1
ATOM 720 C CA . ASP A 1 94 ? -12.955 -2.564 0.551 1.00 81.25 94 ASP A CA 1
ATOM 721 C C . ASP A 1 94 ? -13.417 -1.119 0.850 1.00 81.25 94 ASP A C 1
ATOM 723 O O . ASP A 1 94 ? -13.460 -0.745 2.025 1.00 81.25 94 ASP A O 1
ATOM 727 N N . PRO A 1 95 ? -13.740 -0.264 -0.148 1.00 75.12 95 PRO A N 1
ATOM 728 C CA . PRO A 1 95 ? -13.911 -0.529 -1.587 1.00 75.12 95 PRO A CA 1
ATOM 729 C C . PRO A 1 95 ? -12.747 -0.131 -2.515 1.00 75.12 95 PRO A C 1
ATOM 731 O O . PRO A 1 95 ? -12.955 0.068 -3.714 1.00 75.12 95 PRO A O 1
ATOM 734 N N . GLY A 1 96 ? -11.532 0.035 -2.005 1.00 84.25 96 GLY A N 1
ATOM 735 C CA . GLY A 1 96 ? -10.364 0.404 -2.799 1.00 84.25 96 GLY A CA 1
ATOM 736 C C . GLY A 1 96 ? -9.028 -0.051 -2.208 1.00 84.25 96 GLY A C 1
ATOM 737 O O . GLY A 1 96 ? -8.676 -1.230 -2.257 1.00 84.25 96 GLY A O 1
ATOM 738 N N . TRP A 1 97 ? -8.235 0.905 -1.754 1.00 85.06 97 TRP A N 1
ATOM 739 C CA . TRP A 1 97 ? -6.824 0.737 -1.437 1.00 85.06 97 TRP A CA 1
ATOM 740 C C . TRP A 1 97 ? -6.468 1.533 -0.204 1.00 85.06 97 TRP A C 1
ATOM 742 O O . TRP A 1 97 ? -6.843 2.694 -0.099 1.00 85.06 97 TRP A O 1
ATOM 752 N N . LEU A 1 98 ? -5.712 0.925 0.698 1.00 88.62 98 LEU A N 1
ATOM 753 C CA . LEU A 1 98 ? -5.095 1.617 1.814 1.00 88.62 98 LEU A CA 1
ATOM 754 C C . LEU A 1 98 ? -3.608 1.783 1.530 1.00 88.62 98 LEU A C 1
ATOM 756 O O . LEU A 1 98 ? -2.892 0.795 1.423 1.00 88.62 98 LEU A O 1
ATOM 760 N N . LEU A 1 99 ? -3.149 3.018 1.417 1.00 88.50 99 LEU A N 1
ATOM 761 C CA . LEU A 1 99 ? -1.748 3.366 1.240 1.00 88.50 99 LEU A CA 1
ATOM 762 C C . LEU A 1 99 ? -1.185 3.816 2.583 1.00 88.50 99 LEU A C 1
ATOM 764 O O . LEU A 1 99 ? -1.756 4.694 3.224 1.00 88.50 99 LEU A O 1
ATOM 768 N N . ALA A 1 100 ? -0.076 3.226 3.001 1.00 89.56 100 ALA A N 1
ATOM 769 C CA . ALA A 1 100 ? 0.786 3.765 4.035 1.00 89.56 100 ALA A CA 1
ATOM 770 C C . ALA A 1 100 ? 1.902 4.551 3.346 1.00 89.56 100 ALA A C 1
ATOM 772 O O . ALA A 1 100 ? 2.754 3.969 2.673 1.00 89.56 100 ALA A O 1
ATOM 773 N N . CYS A 1 101 ? 1.847 5.869 3.474 1.00 90.19 101 CYS A N 1
ATOM 774 C CA . CYS A 1 101 ? 2.818 6.813 2.941 1.00 90.19 101 CYS A CA 1
ATOM 775 C C . CYS A 1 101 ? 3.860 7.192 4.002 1.00 90.19 101 CYS A C 1
ATOM 777 O O . CYS A 1 101 ? 3.808 6.705 5.125 1.00 90.19 101 CYS A O 1
ATOM 779 N N . GLU A 1 102 ? 4.810 8.059 3.657 1.00 89.75 102 GLU A N 1
ATOM 780 C CA . GLU A 1 102 ? 5.888 8.480 4.554 1.00 89.75 102 GLU A CA 1
ATOM 781 C C . GLU A 1 102 ? 5.356 8.930 5.918 1.00 89.75 102 GLU A C 1
ATOM 783 O O . GLU A 1 102 ? 5.873 8.487 6.930 1.00 89.75 102 GLU A O 1
ATOM 788 N N . THR A 1 103 ? 4.297 9.740 5.969 1.00 95.06 103 THR A N 1
ATOM 789 C CA . THR A 1 103 ? 3.751 10.311 7.215 1.00 95.06 103 THR A CA 1
ATOM 790 C C . THR A 1 103 ? 2.230 10.212 7.339 1.00 95.06 103 THR A C 1
ATOM 792 O O . THR A 1 103 ? 1.656 10.681 8.322 1.00 95.06 103 THR A O 1
ATOM 795 N N . SER A 1 104 ? 1.553 9.578 6.381 1.00 95.94 104 SER A N 1
ATOM 796 C CA . SER A 1 104 ? 0.095 9.455 6.375 1.00 95.94 104 SER A CA 1
ATOM 797 C C . SER A 1 104 ? -0.393 8.074 5.951 1.00 95.94 104 SER A C 1
ATOM 799 O O . SER A 1 104 ? 0.282 7.336 5.239 1.00 95.94 104 SER A O 1
ATOM 801 N N . LEU A 1 105 ? -1.607 7.725 6.373 1.00 94.81 105 LEU A N 1
ATOM 802 C CA . LEU A 1 105 ? -2.392 6.658 5.761 1.00 94.81 105 LEU A CA 1
ATOM 803 C C . LEU A 1 105 ? -3.467 7.257 4.859 1.00 94.81 105 LEU A C 1
ATOM 805 O O . LEU A 1 105 ? -4.092 8.253 5.225 1.00 94.81 105 LEU A O 1
ATOM 809 N N . ARG A 1 106 ? -3.732 6.625 3.715 1.00 93.06 106 ARG A N 1
ATOM 810 C CA . ARG A 1 106 ? -4.714 7.096 2.732 1.00 93.06 106 ARG A CA 1
ATOM 811 C C . ARG A 1 106 ? -5.583 5.961 2.239 1.00 93.06 106 ARG A C 1
ATOM 813 O O . ARG A 1 106 ? -5.080 4.985 1.695 1.00 93.06 106 ARG A O 1
ATOM 820 N N . LEU A 1 107 ? -6.890 6.104 2.394 1.00 91.62 107 LEU A N 1
ATOM 821 C CA . LEU A 1 107 ? -7.866 5.225 1.772 1.00 91.62 107 LEU A CA 1
ATOM 822 C C . LEU A 1 107 ? -8.266 5.842 0.434 1.00 91.62 107 LEU A C 1
ATOM 824 O O . LEU A 1 107 ? -8.790 6.951 0.404 1.00 91.62 107 LEU A O 1
ATOM 828 N N . VAL A 1 108 ? -8.043 5.135 -0.665 1.00 87.88 108 VAL A N 1
ATOM 829 C CA . VAL A 1 108 ? -8.279 5.625 -2.027 1.00 87.88 108 VAL A CA 1
ATOM 830 C C . VAL A 1 108 ? -9.112 4.627 -2.824 1.00 87.88 108 VAL A C 1
ATOM 832 O O . VAL A 1 108 ? -9.053 3.421 -2.592 1.00 87.88 108 VAL A O 1
ATOM 835 N N . ARG A 1 109 ? -9.900 5.105 -3.786 1.00 85.56 109 ARG A N 1
ATOM 836 C CA . ARG A 1 109 ? -10.651 4.269 -4.730 1.00 85.56 109 ARG A CA 1
ATOM 837 C C . ARG A 1 109 ? -10.584 4.889 -6.118 1.00 85.56 109 ARG A C 1
ATOM 839 O O . ARG A 1 109 ? -11.168 5.944 -6.348 1.00 85.56 109 ARG A O 1
ATOM 846 N N . GLY A 1 110 ? -9.926 4.199 -7.048 1.00 79.81 110 GLY A N 1
ATOM 847 C CA . GLY A 1 110 ? -9.606 4.798 -8.341 1.00 79.81 110 GLY A CA 1
ATOM 848 C C . GLY A 1 110 ? -8.634 5.961 -8.141 1.00 79.81 110 GLY A C 1
ATOM 849 O O . GLY A 1 110 ? -7.608 5.798 -7.490 1.00 79.81 110 GLY A O 1
ATOM 850 N N . ASP A 1 111 ? -9.009 7.130 -8.646 1.00 78.75 111 ASP A N 1
ATOM 851 C CA . ASP A 1 111 ? -8.298 8.404 -8.506 1.00 78.75 111 ASP A CA 1
ATOM 852 C C . ASP A 1 111 ? -8.757 9.243 -7.295 1.00 78.75 111 ASP A C 1
ATOM 854 O O . ASP A 1 111 ? -8.213 10.318 -7.046 1.00 78.75 111 ASP A O 1
ATOM 858 N N . ALA A 1 112 ? -9.751 8.778 -6.530 1.00 86.44 112 ALA A N 1
ATOM 859 C CA . ALA A 1 112 ? -10.321 9.526 -5.414 1.00 86.44 112 ALA A CA 1
ATOM 860 C C . ALA A 1 112 ? -9.722 9.112 -4.060 1.00 86.44 112 ALA A C 1
ATOM 862 O O . ALA A 1 112 ? -9.806 7.945 -3.669 1.00 86.44 112 ALA A O 1
ATOM 863 N N . GLU A 1 113 ? -9.209 10.083 -3.299 1.00 91.06 113 GLU A N 1
ATOM 864 C CA . GLU A 1 113 ? -8.912 9.923 -1.870 1.00 91.06 113 GLU A CA 1
ATOM 865 C C . GLU A 1 113 ? -10.220 9.986 -1.067 1.00 91.06 113 GLU A C 1
ATOM 867 O O . GLU A 1 113 ? -10.938 10.986 -1.087 1.00 91.06 113 GLU A O 1
ATOM 872 N N . LEU A 1 114 ? -10.556 8.884 -0.397 1.00 93.25 114 LEU A N 1
ATOM 873 C CA . LEU A 1 114 ? -11.750 8.749 0.438 1.00 93.25 114 LEU A CA 1
ATOM 874 C C . LEU A 1 114 ? -11.498 9.238 1.865 1.00 93.25 114 LEU A C 1
ATOM 876 O O . LEU A 1 114 ? -12.384 9.818 2.488 1.00 93.25 114 LEU A O 1
ATOM 880 N N . SER A 1 115 ? -10.308 8.967 2.397 1.00 95.75 115 SER A N 1
ATOM 881 C CA . SER A 1 115 ? -9.928 9.334 3.757 1.00 95.75 115 SER A CA 1
ATOM 882 C C . SER A 1 115 ? -8.412 9.417 3.878 1.00 95.75 115 SER A C 1
ATOM 884 O O . SER A 1 115 ? -7.693 8.677 3.206 1.00 95.75 115 SER A O 1
ATOM 886 N N . ARG A 1 116 ? -7.935 10.292 4.760 1.00 95.81 116 ARG A N 1
ATOM 887 C CA . ARG A 1 116 ? -6.520 10.488 5.062 1.00 95.81 116 ARG A CA 1
ATOM 888 C C . ARG A 1 116 ? -6.339 10.658 6.561 1.00 95.81 116 ARG A C 1
ATOM 890 O O . ARG A 1 116 ? -7.094 11.392 7.199 1.00 95.81 116 ARG A O 1
ATOM 897 N N . LEU A 1 117 ? -5.340 9.979 7.109 1.00 96.94 117 LEU A N 1
ATOM 898 C CA . LEU A 1 117 ? -4.976 10.032 8.517 1.00 96.94 117 LEU A CA 1
ATOM 899 C C . LEU A 1 117 ? -3.496 10.390 8.638 1.00 96.94 117 LEU A C 1
ATOM 901 O O . LEU A 1 117 ? -2.635 9.611 8.238 1.00 96.94 117 LEU A O 1
ATOM 905 N N . GLU A 1 118 ? -3.216 11.564 9.197 1.00 97.06 118 GLU A N 1
ATOM 906 C CA . GLU A 1 118 ? -1.853 11.991 9.523 1.00 97.06 118 GLU A CA 1
ATOM 907 C C . GLU A 1 118 ? -1.316 11.210 10.722 1.00 97.06 118 GLU A C 1
ATOM 909 O O . GLU A 1 118 ? -2.026 10.996 11.711 1.00 97.06 118 GLU A O 1
ATOM 914 N N . LEU A 1 119 ? -0.047 10.820 10.649 1.00 96.25 119 LEU A N 1
ATOM 915 C CA . LEU A 1 119 ? 0.649 10.106 11.709 1.00 96.25 119 LEU A CA 1
ATOM 916 C C . LEU A 1 119 ? 1.684 11.003 12.397 1.00 96.25 119 LEU A C 1
ATOM 918 O O . LEU A 1 119 ? 2.115 12.015 11.845 1.00 96.25 119 LEU A O 1
ATOM 922 N N . PRO A 1 120 ? 2.067 10.681 13.646 1.00 93.88 120 PRO A N 1
ATOM 923 C CA . PRO A 1 120 ? 2.914 11.562 14.447 1.00 93.88 120 PRO A CA 1
ATOM 924 C C . PRO A 1 120 ? 4.369 11.647 13.967 1.00 93.88 120 PRO A C 1
ATOM 926 O O . PRO A 1 120 ? 5.088 12.532 14.429 1.00 93.88 120 PRO A O 1
ATOM 929 N N . ASP A 1 121 ? 4.818 10.711 13.127 1.00 96.50 121 ASP A N 1
ATOM 930 C CA . ASP A 1 121 ? 6.168 10.652 12.561 1.00 96.50 121 ASP A CA 1
ATOM 931 C C . ASP A 1 121 ? 6.199 9.683 11.362 1.00 96.50 121 ASP A C 1
ATOM 933 O O . ASP A 1 121 ? 5.188 9.044 11.053 1.00 96.50 121 ASP A O 1
ATOM 937 N N . VAL A 1 122 ? 7.364 9.559 10.724 1.00 94.44 122 VAL A N 1
ATOM 938 C CA . VAL A 1 122 ? 7.606 8.714 9.554 1.00 94.44 122 VAL A CA 1
ATOM 939 C C . VAL A 1 122 ? 7.226 7.256 9.821 1.00 94.44 122 VAL A C 1
ATOM 941 O O . VAL A 1 122 ? 7.630 6.685 10.837 1.00 94.44 122 VAL A O 1
ATOM 944 N N . ILE A 1 123 ? 6.471 6.644 8.908 1.00 92.81 123 ILE A N 1
ATOM 945 C CA . ILE A 1 123 ? 6.115 5.224 8.938 1.00 92.81 123 ILE A CA 1
ATOM 946 C C . ILE A 1 123 ? 7.346 4.385 8.597 1.00 92.81 123 ILE A C 1
ATOM 948 O O . ILE A 1 123 ? 7.914 4.494 7.514 1.00 92.81 123 ILE A O 1
ATOM 952 N N . GLU A 1 124 ? 7.722 3.489 9.505 1.00 89.06 124 GLU A N 1
ATOM 953 C CA . GLU A 1 124 ? 8.757 2.483 9.248 1.00 89.06 124 GLU A CA 1
ATOM 954 C C . GLU A 1 124 ? 8.171 1.145 8.802 1.00 89.06 124 GLU A C 1
ATOM 956 O O . GLU A 1 124 ? 8.816 0.391 8.077 1.00 89.06 124 GLU A O 1
ATOM 961 N N . ASP A 1 125 ? 6.990 0.806 9.315 1.00 87.12 125 ASP A N 1
ATOM 962 C CA . ASP A 1 125 ? 6.323 -0.464 9.059 1.00 87.12 125 ASP A CA 1
ATOM 963 C C . ASP A 1 125 ? 4.813 -0.318 9.249 1.00 87.12 125 ASP A C 1
ATOM 965 O O . ASP A 1 125 ? 4.349 0.411 10.131 1.00 87.12 125 ASP A O 1
ATOM 969 N N . ALA A 1 126 ? 4.046 -1.051 8.451 1.00 88.69 126 ALA A N 1
ATOM 970 C CA . ALA A 1 126 ? 2.611 -1.188 8.622 1.00 88.69 126 ALA A CA 1
ATOM 971 C C . ALA A 1 126 ? 2.187 -2.607 8.241 1.00 88.69 126 ALA A C 1
ATOM 973 O O . ALA A 1 126 ? 2.650 -3.156 7.242 1.00 88.69 126 ALA A O 1
ATOM 974 N N . HIS A 1 127 ? 1.296 -3.206 9.026 1.00 88.75 127 HIS A N 1
ATOM 975 C CA . HIS A 1 127 ? 0.752 -4.532 8.743 1.00 88.75 127 HIS A CA 1
ATOM 976 C C . HIS A 1 127 ? -0.595 -4.741 9.438 1.00 88.75 127 HIS A C 1
ATOM 978 O O . HIS A 1 127 ? -0.920 -4.092 10.435 1.00 88.75 127 HIS A O 1
ATOM 984 N N . TRP A 1 128 ? -1.395 -5.676 8.928 1.00 89.06 128 TRP A N 1
ATOM 985 C CA . TRP A 1 128 ? -2.659 -6.047 9.557 1.00 89.06 128 TRP A CA 1
ATOM 986 C C . TRP A 1 128 ? -2.435 -6.848 10.841 1.00 89.06 128 TRP A C 1
ATOM 988 O O . TRP A 1 128 ? -1.705 -7.839 10.860 1.00 89.06 128 TRP A O 1
ATOM 998 N N . ALA A 1 129 ? -3.115 -6.439 11.909 1.00 87.62 129 ALA A N 1
ATOM 999 C CA . ALA A 1 129 ? -3.166 -7.122 13.192 1.00 87.62 129 ALA A CA 1
ATOM 1000 C C . ALA A 1 129 ? -4.637 -7.370 13.563 1.00 87.62 129 ALA A C 1
ATOM 1002 O O . ALA A 1 129 ? -5.285 -6.558 14.233 1.00 87.62 129 ALA A O 1
ATOM 1003 N N . GLY A 1 130 ? -5.176 -8.498 13.092 1.00 88.44 130 GLY A N 1
ATOM 1004 C CA . GLY A 1 130 ? -6.609 -8.787 13.170 1.00 88.44 130 GLY A CA 1
ATOM 1005 C C . GLY A 1 130 ? -7.401 -7.860 12.246 1.00 88.44 130 GLY A C 1
ATOM 1006 O O . GLY A 1 130 ? -7.099 -7.777 11.062 1.00 88.44 130 GLY A O 1
ATOM 1007 N N . GLU A 1 131 ? -8.390 -7.154 12.795 1.00 88.94 131 GLU A N 1
ATOM 1008 C CA . GLU A 1 131 ? -9.271 -6.232 12.050 1.00 88.94 131 GLU A CA 1
ATOM 1009 C C . GLU A 1 131 ? -8.735 -4.789 11.976 1.00 88.94 131 GLU A C 1
ATOM 1011 O O . GLU A 1 131 ? -9.374 -3.912 11.406 1.00 88.94 131 GLU A O 1
ATOM 1016 N N . SER A 1 132 ? -7.569 -4.519 12.568 1.00 93.38 132 SER A N 1
ATOM 1017 C CA . SER A 1 132 ? -6.953 -3.186 12.591 1.00 93.38 132 SER A CA 1
ATOM 1018 C C . SER A 1 132 ? -5.579 -3.203 11.938 1.00 93.38 132 SER A C 1
ATOM 1020 O O . SER A 1 132 ? -4.848 -4.187 12.069 1.00 93.38 132 SER A O 1
ATOM 1022 N N . LEU A 1 133 ? -5.194 -2.101 11.301 1.00 94.12 133 LEU A N 1
ATOM 1023 C CA . LEU A 1 133 ? -3.827 -1.899 10.841 1.00 94.12 133 LEU A CA 1
ATOM 1024 C C . LEU A 1 133 ? -2.967 -1.440 12.024 1.00 94.12 133 LEU A C 1
ATOM 1026 O O . LEU A 1 133 ? -3.330 -0.498 12.729 1.00 94.12 133 LEU A O 1
ATOM 1030 N N . LEU A 1 134 ? -1.835 -2.100 12.253 1.00 95.38 134 LEU A N 1
ATOM 1031 C CA . LEU A 1 134 ? -0.811 -1.631 13.177 1.00 95.38 134 LEU A CA 1
ATOM 1032 C C . LEU A 1 134 ? 0.265 -0.901 12.376 1.00 95.38 134 LEU A C 1
ATOM 1034 O O . LEU A 1 134 ? 0.836 -1.470 11.448 1.00 95.38 134 LEU A O 1
ATOM 1038 N N . VAL A 1 135 ? 0.547 0.342 12.756 1.00 95.94 135 VAL A N 1
ATOM 1039 C CA . VAL A 1 135 ? 1.584 1.171 12.137 1.00 95.94 135 VAL A CA 1
ATOM 1040 C C . VAL A 1 135 ? 2.659 1.487 13.160 1.00 95.94 135 VAL A C 1
ATOM 1042 O O . VAL A 1 135 ? 2.339 1.946 14.258 1.00 95.94 135 VAL A O 1
ATOM 1045 N N . ARG A 1 136 ? 3.925 1.265 12.806 1.00 96.12 136 ARG A N 1
ATOM 1046 C CA . ARG A 1 136 ? 5.086 1.663 13.606 1.00 96.12 136 ARG A CA 1
ATOM 1047 C C . ARG A 1 136 ? 5.736 2.897 12.996 1.00 96.12 136 ARG A C 1
ATOM 1049 O O . ARG A 1 136 ? 6.086 2.899 11.817 1.00 96.12 136 ARG A O 1
ATOM 1056 N N . CYS A 1 137 ? 5.930 3.912 13.828 1.00 96.31 137 CYS A N 1
ATOM 1057 C CA . CYS A 1 137 ? 6.569 5.166 13.455 1.00 96.31 137 CYS A CA 1
ATOM 1058 C C . CYS A 1 137 ? 8.017 5.236 13.972 1.00 96.31 137 CYS A C 1
ATOM 1060 O O . CYS A 1 137 ? 8.349 4.624 14.992 1.00 96.31 137 CYS A O 1
ATOM 1062 N N . ALA A 1 138 ? 8.857 6.035 13.310 1.00 94.12 138 ALA A N 1
ATOM 1063 C CA . ALA A 1 138 ? 10.282 6.198 13.618 1.00 94.12 138 ALA A CA 1
ATOM 1064 C C . ALA A 1 138 ? 10.559 6.765 15.026 1.00 94.12 138 ALA A C 1
ATOM 1066 O O . ALA A 1 138 ? 11.562 6.430 15.658 1.00 94.12 138 ALA A O 1
ATOM 1067 N N . ASN A 1 139 ? 9.637 7.554 15.585 1.00 94.50 139 ASN A N 1
ATOM 1068 C CA . ASN A 1 139 ? 9.684 8.004 16.982 1.00 94.50 139 ASN A CA 1
ATOM 1069 C C . ASN A 1 139 ? 9.461 6.883 18.021 1.00 94.50 139 ASN A C 1
ATOM 1071 O O . ASN A 1 139 ? 9.442 7.158 19.224 1.00 94.50 139 ASN A O 1
ATOM 1075 N N . GLY A 1 140 ? 9.262 5.634 17.589 1.00 93.56 140 GLY A N 1
ATOM 1076 C CA . GLY A 1 140 ? 9.010 4.478 18.447 1.00 93.56 140 GLY A CA 1
ATOM 1077 C C . GLY A 1 140 ? 7.551 4.315 18.878 1.00 93.56 140 GLY A C 1
ATOM 1078 O O . GLY A 1 140 ? 7.244 3.392 19.634 1.00 93.56 140 GLY A O 1
ATOM 1079 N N . MET A 1 141 ? 6.639 5.177 18.417 1.00 94.69 141 MET A N 1
ATOM 1080 C CA . MET A 1 141 ? 5.207 5.012 18.657 1.00 94.69 141 MET A CA 1
ATOM 1081 C C . MET A 1 141 ? 4.615 3.937 17.746 1.00 94.69 141 MET A C 1
ATOM 1083 O O . MET A 1 141 ? 5.072 3.702 16.627 1.00 94.69 141 MET A O 1
ATOM 1087 N N . SER A 1 142 ? 3.554 3.292 18.227 1.00 95.25 142 SER A N 1
ATOM 1088 C CA . SER A 1 142 ? 2.707 2.434 17.404 1.00 95.25 142 SER A CA 1
ATOM 1089 C C . SER A 1 142 ? 1.271 2.928 17.457 1.00 95.25 142 SER A C 1
ATOM 1091 O O . SER A 1 142 ? 0.743 3.191 18.537 1.00 95.25 142 SER A O 1
ATOM 1093 N N . VAL A 1 143 ? 0.651 3.058 16.289 1.00 96.19 143 VAL A N 1
ATOM 1094 C CA . VAL A 1 143 ? -0.730 3.515 16.133 1.00 96.19 143 VAL A CA 1
ATOM 1095 C C . VAL A 1 143 ? -1.549 2.354 15.593 1.00 96.19 143 VAL A C 1
ATOM 1097 O O . VAL A 1 143 ? -1.176 1.730 14.600 1.00 96.19 143 VAL A O 1
ATOM 1100 N N . ARG A 1 144 ? -2.665 2.044 16.254 1.00 96.62 144 ARG A N 1
ATOM 1101 C CA . ARG A 1 144 ? -3.669 1.124 15.715 1.00 96.62 144 ARG A CA 1
ATOM 1102 C C . ARG A 1 144 ? -4.696 1.931 14.945 1.00 96.62 144 ARG A C 1
ATOM 1104 O O . ARG A 1 144 ? -5.177 2.936 15.455 1.00 96.62 144 ARG A O 1
ATOM 1111 N N . VAL A 1 145 ? -5.039 1.484 13.747 1.00 96.81 145 VAL A N 1
ATOM 1112 C CA . VAL A 1 145 ? -5.968 2.184 12.861 1.00 96.81 145 VAL A CA 1
ATOM 1113 C C . VAL A 1 145 ? -7.102 1.246 12.478 1.00 96.81 145 VAL A C 1
ATOM 1115 O O . VAL A 1 145 ? -6.867 0.137 11.993 1.00 96.81 145 VAL A O 1
ATOM 1118 N N . ALA A 1 146 ? -8.333 1.686 12.724 1.00 95.25 146 ALA A N 1
ATOM 1119 C CA . ALA A 1 146 ? -9.522 1.082 12.152 1.00 95.25 146 ALA A CA 1
ATOM 1120 C C . ALA A 1 146 ? -9.687 1.570 10.713 1.00 95.25 146 ALA A C 1
ATOM 1122 O O . ALA A 1 146 ? -9.541 2.759 10.421 1.00 95.25 146 ALA A O 1
ATOM 1123 N N . VAL A 1 147 ? -9.977 0.625 9.825 1.00 93.19 147 VAL A N 1
ATOM 1124 C CA . VAL A 1 147 ? -10.168 0.868 8.398 1.00 93.19 147 VAL A CA 1
ATOM 1125 C C . VAL A 1 147 ? -11.568 0.390 8.063 1.00 93.19 147 VAL A C 1
ATOM 1127 O O . VAL A 1 147 ? -11.835 -0.810 8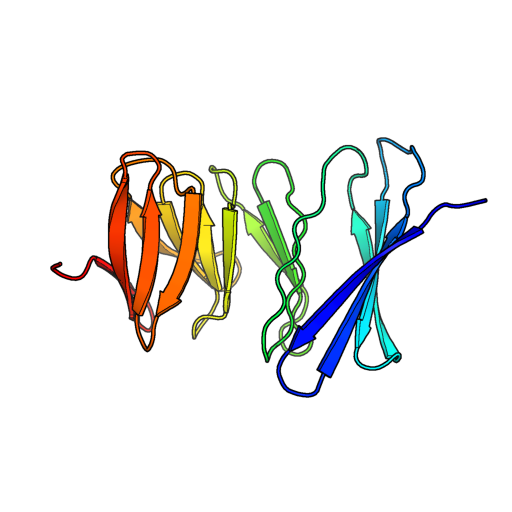.030 1.00 93.19 147 VAL A O 1
ATOM 1130 N N . GLU A 1 148 ? -12.469 1.338 7.853 1.00 90.56 148 GLU A N 1
ATOM 1131 C CA . GLU A 1 148 ? -13.864 1.068 7.524 1.00 90.56 148 GLU A CA 1
ATOM 1132 C C . GLU A 1 148 ? -14.173 1.522 6.098 1.00 90.56 148 GLU A C 1
ATOM 1134 O O . GLU A 1 148 ? -13.409 2.269 5.478 1.00 90.56 148 GLU A O 1
ATOM 1139 N N . ALA A 1 149 ? -15.322 1.089 5.573 1.00 80.12 149 ALA A N 1
ATOM 1140 C CA . ALA A 1 149 ? -15.792 1.480 4.250 1.00 80.12 149 ALA A CA 1
ATOM 1141 C C . ALA A 1 149 ? -16.005 3.006 4.180 1.00 80.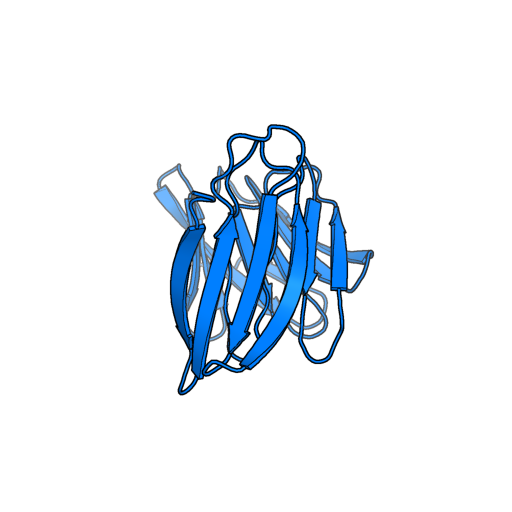12 149 ALA A C 1
ATOM 1143 O O . ALA A 1 149 ? -17.080 3.522 4.484 1.00 80.12 149 ALA A O 1
ATOM 1144 N N . GLY A 1 150 ? -14.959 3.723 3.762 1.00 81.62 150 GLY A N 1
ATOM 1145 C CA . GLY A 1 150 ? -14.938 5.176 3.604 1.00 81.62 150 GLY A CA 1
ATOM 1146 C C . GLY A 1 150 ? -14.200 5.957 4.696 1.00 81.62 150 GLY A C 1
ATOM 1147 O O . GLY A 1 150 ? -14.238 7.184 4.640 1.00 81.62 150 GLY A O 1
ATOM 1148 N N . GLY A 1 151 ? -13.528 5.312 5.657 1.00 92.12 151 GLY A N 1
ATOM 1149 C CA . GLY A 1 151 ? -12.903 6.032 6.771 1.00 92.12 151 GLY A CA 1
ATOM 1150 C C . GLY A 1 151 ? -11.674 5.365 7.381 1.00 92.12 151 GLY A C 1
ATOM 1151 O O . GLY A 1 151 ? -11.557 4.141 7.410 1.00 92.12 151 GLY A O 1
ATOM 1152 N N . LEU A 1 152 ? -10.773 6.209 7.890 1.00 96.12 152 LEU A N 1
ATOM 1153 C CA . LEU A 1 152 ? -9.624 5.839 8.710 1.00 96.12 152 LEU A CA 1
ATOM 1154 C C . LEU A 1 152 ? -9.750 6.500 10.083 1.00 96.12 152 LEU A C 1
ATOM 1156 O O . LEU A 1 152 ? -9.935 7.715 10.168 1.00 96.12 152 LEU A O 1
ATOM 1160 N N . GLU A 1 153 ? -9.608 5.718 11.150 1.00 96.06 153 GLU A N 1
ATOM 1161 C CA . GLU A 1 153 ? -9.665 6.228 12.522 1.00 96.06 153 GLU A CA 1
ATOM 1162 C C . GLU A 1 153 ? -8.544 5.635 13.378 1.00 96.06 153 GLU A C 1
ATOM 1164 O O . GLU A 1 153 ? -8.361 4.418 13.437 1.00 96.06 153 GLU A O 1
ATOM 1169 N N . ALA A 1 154 ? -7.791 6.496 14.068 1.00 95.12 154 ALA A N 1
ATOM 1170 C CA . ALA A 1 154 ? -6.826 6.055 15.066 1.00 95.12 154 ALA A CA 1
ATOM 1171 C C . ALA A 1 154 ? -7.564 5.532 16.307 1.00 95.12 154 ALA A C 1
ATOM 1173 O O . ALA A 1 154 ? -8.333 6.252 16.943 1.00 95.12 154 ALA A O 1
ATOM 1174 N N . LEU A 1 155 ? -7.300 4.282 16.669 1.00 92.75 155 LEU A N 1
ATOM 1175 C CA . LEU A 1 155 ? -7.878 3.639 17.838 1.00 92.75 155 LEU A CA 1
ATOM 1176 C C . LEU A 1 155 ? -7.116 4.031 19.113 1.00 92.75 155 LEU A C 1
ATOM 1178 O O . LEU A 1 155 ? -5.892 4.198 19.075 1.00 92.75 155 LEU A O 1
ATOM 1182 N N . PRO A 1 156 ? -7.804 4.131 20.263 1.00 82.25 156 PRO A N 1
ATOM 1183 C CA . PRO A 1 156 ? -7.138 4.300 21.548 1.00 82.25 156 PRO A CA 1
ATOM 1184 C C . PRO A 1 156 ? -6.223 3.101 21.850 1.00 82.25 156 PRO A C 1
ATOM 1186 O O . PRO A 1 156 ? -6.583 1.950 21.580 1.00 82.25 156 PRO A O 1
ATOM 1189 N N . GLY A 1 157 ? -5.031 3.407 22.374 1.00 67.44 157 GLY A N 1
ATOM 1190 C CA . GLY A 1 157 ? -3.983 2.438 22.722 1.00 67.44 157 GLY A CA 1
ATOM 1191 C C . GLY A 1 157 ? -4.303 1.561 23.923 1.00 67.44 157 GLY A C 1
ATOM 1192 O O . GLY A 1 157 ? -5.075 2.006 24.803 1.00 67.44 157 GLY A O 1
#

Secondary structure (DSSP, 8-state):
---EEEEEEEETTEEEEEEEE----TT-EEEEEEETTEEEEEEEE-TTSPPP----TT--B--EETTEEEEEETTTEEEEEE-SS-EEEEEEETTEEEEEESSEEEEEETTEEEEEEE-SS-EEEEEEETTEEEEEETTS-EEEEEEETTEEEEEP-